Protein AF-A0A6I9YYD3-F1 (afdb_monomer_lite)

Structure (mmCIF, N/CA/C/O backbone):
data_AF-A0A6I9YYD3-F1
#
_entry.id   AF-A0A6I9YYD3-F1
#
loop_
_atom_site.group_PDB
_atom_site.id
_atom_site.type_symbol
_atom_site.label_atom_id
_atom_site.label_alt_id
_atom_site.label_comp_id
_atom_site.label_asym_id
_atom_site.label_entity_id
_atom_site.label_seq_id
_atom_site.pdbx_PDB_ins_code
_atom_site.Cartn_x
_atom_site.Cartn_y
_atom_site.Cartn_z
_atom_site.occupancy
_atom_site.B_iso_or_equiv
_atom_site.auth_seq_id
_atom_site.auth_comp_id
_atom_site.auth_asym_id
_atom_site.auth_atom_id
_atom_site.pdbx_PDB_model_num
ATOM 1 N N . MET A 1 1 ? -13.415 8.910 20.259 1.00 59.47 1 MET A N 1
ATOM 2 C CA . MET A 1 1 ? -12.773 9.717 21.325 1.00 59.47 1 MET A CA 1
ATOM 3 C C . MET A 1 1 ? -12.796 11.227 21.055 1.00 59.47 1 MET A C 1
ATOM 5 O O . MET A 1 1 ? -13.000 11.958 22.009 1.00 59.47 1 MET A O 1
ATOM 9 N N . ILE A 1 2 ? -12.686 11.717 19.811 1.00 61.44 2 ILE A N 1
ATOM 10 C CA . ILE A 1 2 ? -12.607 13.170 19.517 1.00 61.44 2 ILE A CA 1
ATOM 11 C C . ILE A 1 2 ? -13.953 13.929 19.550 1.00 61.44 2 ILE A C 1
ATOM 13 O O . ILE A 1 2 ? -14.023 15.035 20.075 1.00 61.44 2 ILE A O 1
ATOM 17 N N . SER A 1 3 ? -15.053 13.318 19.089 1.00 47.19 3 SER A N 1
ATOM 18 C CA . SER A 1 3 ? -16.373 13.980 19.008 1.00 47.19 3 SER A CA 1
ATOM 19 C C . SER A 1 3 ? -16.982 14.363 20.366 1.00 47.19 3 SER A C 1
ATOM 21 O O . SER A 1 3 ? -17.920 15.150 20.408 1.00 47.19 3 SER A O 1
ATOM 23 N N . ARG A 1 4 ? -16.471 13.808 21.475 1.00 65.25 4 ARG A N 1
ATOM 24 C CA . ARG A 1 4 ? -16.937 14.118 22.838 1.00 65.25 4 ARG A CA 1
ATOM 25 C C . ARG A 1 4 ? -16.224 15.312 23.478 1.00 65.25 4 ARG A C 1
ATOM 27 O O . ARG A 1 4 ? -16.710 15.792 24.491 1.00 65.25 4 ARG A O 1
ATOM 34 N N . ALA A 1 5 ? -15.090 15.753 22.929 1.00 73.25 5 ALA A N 1
ATOM 35 C CA . ALA A 1 5 ? -14.263 16.811 23.516 1.00 73.25 5 ALA A CA 1
ATOM 36 C C . ALA A 1 5 ? -14.413 18.173 22.813 1.00 73.25 5 ALA A C 1
ATOM 38 O O . ALA A 1 5 ? -14.144 19.194 23.429 1.00 73.25 5 ALA A O 1
ATOM 39 N N . LEU A 1 6 ? -14.838 18.192 21.543 1.00 70.00 6 LEU A N 1
ATOM 40 C CA . LEU A 1 6 ? -14.816 19.390 20.687 1.00 70.00 6 LEU A CA 1
ATOM 41 C C . LEU A 1 6 ? -16.212 19.892 20.270 1.00 70.00 6 LEU A C 1
ATOM 43 O O . LEU A 1 6 ? -16.314 20.857 19.526 1.00 70.00 6 LEU A O 1
ATOM 47 N N . GLY A 1 7 ? -17.284 19.252 20.746 1.00 78.56 7 GLY A N 1
ATOM 48 C CA . GLY A 1 7 ? -18.654 19.548 20.318 1.00 78.56 7 GLY A CA 1
ATOM 49 C C . GLY A 1 7 ? -19.032 18.862 18.992 1.00 78.56 7 GLY A C 1
ATOM 50 O O . GLY A 1 7 ? -18.156 18.467 18.214 1.00 78.56 7 GLY A O 1
ATOM 51 N N . PRO A 1 8 ? -20.338 18.657 18.735 1.00 76.75 8 PRO A N 1
ATOM 52 C CA . PRO A 1 8 ? -20.828 17.965 17.541 1.00 76.75 8 PRO A CA 1
ATOM 53 C C . PRO A 1 8 ? -20.467 18.698 16.239 1.00 76.75 8 PRO A C 1
ATOM 55 O O . PRO A 1 8 ? -20.262 18.039 15.219 1.00 76.75 8 PRO A O 1
ATOM 58 N N . GLU A 1 9 ? -20.319 20.029 16.274 1.00 85.38 9 GLU A N 1
ATOM 59 C CA . GLU A 1 9 ? -19.969 20.827 15.091 1.00 85.38 9 GLU A CA 1
ATOM 60 C C . GLU A 1 9 ? -18.526 20.595 14.614 1.00 85.38 9 GLU A C 1
ATOM 62 O O . GLU A 1 9 ? -18.290 20.321 13.435 1.00 85.38 9 GLU A O 1
ATOM 67 N N . PHE A 1 10 ? -17.553 20.614 15.526 1.00 77.50 10 PHE A N 1
ATOM 68 C CA . PHE A 1 10 ? -16.152 20.382 15.181 1.00 77.50 10 PHE A CA 1
ATOM 69 C C . PHE A 1 10 ? -15.860 18.890 15.009 1.00 77.50 10 PHE A C 1
ATOM 71 O O . PHE A 1 10 ? -15.126 18.508 14.099 1.00 77.50 10 PHE A O 1
ATOM 78 N N . GLY A 1 11 ? -16.478 18.025 15.818 1.00 84.31 11 GLY A N 1
ATOM 79 C CA . GLY A 1 11 ? -16.325 16.574 15.699 1.00 84.31 11 GLY A CA 1
ATOM 80 C C . GLY A 1 11 ? -16.823 16.016 14.361 1.00 84.31 11 GLY A C 1
ATOM 81 O O . GLY A 1 11 ? -16.173 15.134 13.797 1.00 84.31 11 GLY A O 1
ATOM 82 N N . GLY A 1 12 ? -17.934 16.546 13.835 1.00 85.62 12 GLY A N 1
ATOM 83 C CA . GLY A 1 12 ? -18.501 16.123 12.551 1.00 85.62 12 GLY A CA 1
ATOM 84 C C . GLY A 1 12 ? -17.641 16.529 11.351 1.00 85.62 12 GLY A C 1
ATOM 85 O O . GLY A 1 12 ? -17.322 15.687 10.511 1.00 85.62 12 GLY A O 1
ATOM 86 N N . SER A 1 13 ? -17.208 17.793 11.302 1.00 88.69 13 SER A N 1
ATOM 87 C CA . SER A 1 13 ? -16.364 18.314 10.213 1.00 88.69 13 SER A CA 1
ATOM 88 C C . SER A 1 13 ? -14.998 17.614 10.153 1.00 88.69 13 SER A C 1
ATOM 90 O O . SER A 1 13 ? -14.591 17.110 9.103 1.00 88.69 13 SER A O 1
ATOM 92 N N . ILE A 1 14 ? -14.328 17.477 11.304 1.00 90.62 14 ILE A N 1
ATOM 93 C CA . ILE A 1 14 ? -13.032 16.786 11.404 1.00 90.62 14 ILE A CA 1
ATOM 94 C C . ILE A 1 14 ? -13.188 15.294 11.066 1.00 90.62 14 ILE A C 1
ATOM 96 O O . ILE A 1 14 ? -12.333 14.716 10.394 1.00 90.62 14 ILE A O 1
ATOM 100 N N . GLY A 1 15 ? -14.296 14.671 11.484 1.00 89.94 15 GLY A N 1
ATOM 101 C CA . GLY A 1 15 ? -14.607 13.277 11.167 1.00 89.94 15 GLY A CA 1
ATOM 102 C C . GLY A 1 15 ? -14.764 13.020 9.666 1.00 89.94 15 GLY A C 1
ATOM 103 O O . GLY A 1 15 ? -14.212 12.043 9.159 1.00 89.94 15 GLY A O 1
ATOM 104 N N . LEU A 1 16 ? -15.451 13.909 8.942 1.00 90.81 16 LEU A N 1
ATOM 105 C CA . LEU A 1 16 ? -15.608 13.803 7.487 1.00 90.81 16 LEU A CA 1
ATOM 106 C C . LEU A 1 16 ? -14.281 13.989 6.747 1.00 90.81 16 LEU A C 1
ATOM 108 O O . LEU A 1 16 ? -13.972 13.198 5.855 1.00 90.81 16 LEU A O 1
ATOM 112 N N . MET A 1 17 ? -13.468 14.975 7.138 1.00 92.75 17 MET A N 1
ATOM 113 C CA . MET A 1 17 ? -12.139 15.163 6.546 1.00 92.75 17 MET A CA 1
ATOM 114 C C . MET A 1 17 ? -11.267 13.915 6.743 1.00 92.75 17 MET A C 1
ATOM 116 O O . MET A 1 17 ? -10.647 13.435 5.793 1.00 92.75 17 MET A O 1
ATOM 120 N N . PHE A 1 18 ? -11.251 13.355 7.956 1.00 90.06 18 PHE A N 1
ATOM 121 C CA . PHE A 1 18 ? -10.483 12.149 8.260 1.00 90.06 18 PHE A CA 1
ATOM 122 C C . PHE A 1 18 ? -10.997 10.924 7.492 1.00 90.06 18 PHE A C 1
ATOM 124 O O . PHE A 1 18 ? -10.202 10.100 7.040 1.00 90.06 18 PHE A O 1
ATOM 131 N N . PHE A 1 19 ? -12.311 10.806 7.294 1.00 92.25 19 PHE A N 1
ATOM 132 C CA . PHE A 1 19 ? -12.882 9.745 6.469 1.00 92.25 19 PHE A CA 1
ATOM 133 C C . PHE A 1 19 ? -12.382 9.829 5.020 1.00 92.25 19 PHE A C 1
ATOM 135 O O . PHE A 1 19 ? -11.815 8.857 4.522 1.00 92.25 19 PHE A O 1
ATOM 142 N N . PHE A 1 20 ? -12.498 10.992 4.370 1.00 94.19 20 PHE A N 1
ATOM 143 C CA . PHE A 1 20 ? -12.005 11.172 2.999 1.00 94.19 20 PHE A CA 1
ATOM 144 C C . PHE A 1 20 ? -10.494 10.961 2.880 1.00 94.19 20 PHE A C 1
ATOM 146 O O . PHE A 1 20 ? -10.041 10.353 1.910 1.00 94.19 20 PHE A O 1
ATOM 153 N N . ALA A 1 21 ? -9.719 11.405 3.873 1.00 94.38 21 ALA A N 1
ATOM 154 C CA . ALA A 1 21 ? -8.279 11.178 3.908 1.00 94.38 21 ALA A CA 1
ATOM 155 C C . ALA A 1 21 ? -7.937 9.678 3.930 1.00 94.38 21 ALA A C 1
ATOM 157 O O . ALA A 1 21 ? -7.097 9.237 3.149 1.00 94.38 21 ALA A O 1
ATOM 158 N N . ASN A 1 22 ? -8.623 8.879 4.756 1.00 92.44 22 ASN A N 1
ATOM 159 C CA . ASN A 1 22 ? -8.406 7.428 4.797 1.00 92.44 22 ASN A CA 1
ATOM 160 C C . ASN A 1 22 ? -8.858 6.729 3.509 1.00 92.44 22 ASN A C 1
ATOM 162 O O . ASN A 1 22 ? -8.175 5.819 3.042 1.00 92.44 22 ASN A O 1
ATOM 166 N N . VAL A 1 23 ? -9.973 7.161 2.908 1.00 92.12 23 VAL A N 1
ATOM 167 C CA . VAL A 1 23 ? -10.448 6.612 1.628 1.00 92.12 23 VAL A CA 1
ATOM 168 C C . VAL A 1 23 ? -9.428 6.885 0.520 1.00 92.12 23 VAL A C 1
ATOM 170 O O . VAL A 1 23 ? -9.008 5.953 -0.165 1.00 92.12 23 VAL A O 1
ATOM 173 N N . CYS A 1 24 ? -8.963 8.130 0.390 1.00 92.62 24 CYS A N 1
ATOM 174 C CA . CYS A 1 24 ? -7.935 8.495 -0.585 1.00 92.62 24 CYS A CA 1
ATOM 175 C C . CYS A 1 24 ? -6.615 7.748 -0.326 1.00 92.62 24 CYS A C 1
ATOM 177 O O . CYS A 1 24 ? -6.034 7.184 -1.250 1.00 92.62 24 CYS A O 1
ATOM 179 N N . GLY A 1 25 ? -6.186 7.647 0.937 1.00 93.31 25 GLY A N 1
ATOM 180 C CA . GLY A 1 25 ? -4.998 6.881 1.322 1.00 93.31 25 GLY A CA 1
ATOM 181 C C . GLY A 1 25 ? -5.087 5.409 0.915 1.00 93.31 25 GLY A C 1
ATOM 182 O O . GLY A 1 25 ? -4.148 4.876 0.327 1.00 93.31 25 GLY A O 1
ATOM 183 N N . SER A 1 26 ? -6.240 4.769 1.136 1.00 90.19 26 SER A N 1
ATOM 184 C CA . SER A 1 26 ? -6.456 3.379 0.714 1.00 90.19 26 SER A CA 1
ATOM 185 C C . SER A 1 26 ? -6.371 3.196 -0.807 1.00 90.19 26 SER A C 1
ATOM 187 O O . SER A 1 26 ? -5.804 2.207 -1.269 1.00 90.19 26 SER A O 1
ATOM 189 N N . ALA A 1 27 ? -6.854 4.170 -1.587 1.00 90.00 27 ALA A N 1
ATOM 190 C CA . ALA A 1 27 ? -6.752 4.147 -3.043 1.00 90.00 27 ALA A CA 1
ATOM 191 C C . ALA A 1 27 ? -5.293 4.265 -3.514 1.00 90.00 27 ALA A C 1
ATOM 193 O O . ALA A 1 27 ? -4.879 3.521 -4.401 1.00 90.00 27 ALA A O 1
ATOM 194 N N . LEU A 1 28 ? -4.498 5.139 -2.884 1.00 92.25 28 LEU A N 1
ATOM 195 C CA . LEU A 1 28 ? -3.075 5.303 -3.203 1.00 92.25 28 LEU A CA 1
ATOM 196 C C . LEU A 1 28 ? -2.255 4.044 -2.889 1.00 92.25 28 LEU A C 1
ATOM 198 O O . LEU A 1 28 ? -1.381 3.686 -3.674 1.00 92.25 28 LEU A O 1
ATOM 202 N N . TYR A 1 29 ? -2.552 3.338 -1.792 1.00 91.56 29 TYR A N 1
ATOM 203 C CA . TYR A 1 29 ? -1.875 2.073 -1.477 1.00 91.56 29 TYR A CA 1
ATOM 204 C C . TYR A 1 29 ? -2.133 0.991 -2.529 1.00 91.56 29 TYR A C 1
ATOM 206 O O . TYR A 1 29 ? -1.214 0.271 -2.910 1.00 91.56 29 TYR A O 1
ATOM 214 N N . ILE A 1 30 ? -3.371 0.890 -3.017 1.00 90.94 30 ILE A N 1
ATOM 215 C CA . ILE A 1 30 ? -3.733 -0.070 -4.066 1.00 90.94 30 ILE A CA 1
ATOM 216 C C . ILE A 1 30 ? -3.082 0.318 -5.394 1.00 90.94 30 ILE A C 1
ATOM 218 O O . ILE A 1 30 ? -2.545 -0.549 -6.077 1.00 90.94 30 ILE A O 1
ATOM 222 N N . LEU A 1 31 ? -3.090 1.608 -5.741 1.00 89.88 31 LEU A N 1
ATOM 223 C CA . LEU A 1 31 ? -2.475 2.096 -6.973 1.00 89.88 31 LEU A CA 1
ATOM 224 C C . LEU A 1 31 ? -0.966 1.818 -6.996 1.00 89.88 31 LEU A C 1
ATOM 226 O O . LEU A 1 31 ? -0.474 1.273 -7.978 1.00 89.88 31 LEU A O 1
ATOM 230 N N . GLY A 1 32 ? -0.260 2.105 -5.898 1.00 89.94 32 GLY A N 1
ATOM 231 C CA . GLY A 1 32 ? 1.168 1.801 -5.781 1.00 89.94 32 GLY A CA 1
ATOM 232 C C . GLY A 1 32 ? 1.468 0.300 -5.838 1.00 89.94 32 GLY A C 1
ATOM 233 O O . GLY A 1 32 ? 2.476 -0.099 -6.414 1.00 89.94 32 GLY A O 1
ATOM 234 N N . LEU A 1 33 ? 0.580 -0.550 -5.301 1.00 87.38 33 LEU A N 1
ATOM 235 C CA . LEU A 1 33 ? 0.728 -2.002 -5.433 1.00 87.38 33 LEU A CA 1
ATOM 236 C C . LEU A 1 33 ? 0.574 -2.454 -6.889 1.00 87.38 33 LEU A C 1
ATOM 238 O O . LEU A 1 33 ? 1.362 -3.271 -7.353 1.00 87.38 33 LEU A O 1
ATOM 242 N N . VAL A 1 34 ? -0.427 -1.939 -7.608 1.00 87.25 34 VAL A N 1
ATOM 243 C CA . VAL A 1 34 ? -0.634 -2.275 -9.025 1.00 87.25 34 VAL A CA 1
ATOM 244 C C . VAL A 1 34 ? 0.539 -1.807 -9.870 1.00 87.25 34 VAL A C 1
ATOM 246 O O . VAL A 1 34 ? 0.997 -2.567 -10.714 1.00 87.25 34 VAL A O 1
ATOM 249 N N . GLU A 1 35 ? 1.057 -0.606 -9.623 1.00 85.25 35 GLU A N 1
ATOM 250 C CA . GLU A 1 35 ? 2.228 -0.091 -10.331 1.00 85.25 35 GLU A CA 1
ATOM 251 C C . GLU A 1 35 ? 3.451 -0.991 -10.122 1.00 85.25 35 GLU A C 1
ATOM 253 O O . GLU A 1 35 ? 4.046 -1.421 -11.104 1.00 85.25 35 GLU A O 1
ATOM 258 N N . ALA A 1 36 ? 3.766 -1.361 -8.876 1.00 84.88 36 ALA A N 1
ATOM 259 C CA . ALA A 1 36 ? 4.874 -2.271 -8.581 1.00 84.88 36 ALA A CA 1
ATOM 260 C C . ALA A 1 36 ? 4.684 -3.655 -9.229 1.00 84.88 36 ALA A C 1
ATOM 262 O O . ALA A 1 36 ? 5.617 -4.207 -9.801 1.00 84.88 36 ALA A O 1
ATOM 263 N N . VAL A 1 37 ? 3.463 -4.203 -9.202 1.00 82.75 37 VAL A N 1
ATOM 264 C CA . VAL A 1 37 ? 3.148 -5.491 -9.845 1.00 82.75 37 VAL A CA 1
ATOM 265 C C . VAL A 1 37 ? 3.287 -5.402 -11.367 1.00 82.75 37 VAL A C 1
ATOM 267 O O . VAL A 1 37 ? 3.818 -6.317 -11.991 1.00 82.75 37 VAL A O 1
ATOM 270 N N . VAL A 1 38 ? 2.818 -4.323 -11.990 1.00 80.56 38 VAL A N 1
ATOM 271 C CA . VAL A 1 38 ? 2.947 -4.126 -13.440 1.00 80.56 38 VAL A CA 1
ATOM 272 C C . VAL A 1 38 ? 4.397 -3.840 -13.833 1.00 80.56 38 VAL A C 1
ATOM 274 O O . VAL A 1 38 ? 4.783 -4.197 -14.940 1.00 80.56 38 VAL A O 1
ATOM 277 N N . ASP A 1 39 ? 5.209 -3.245 -12.962 1.00 76.06 39 ASP A N 1
ATOM 278 C CA . ASP A 1 39 ? 6.642 -3.049 -13.203 1.00 76.06 39 ASP A CA 1
ATOM 279 C C . ASP A 1 39 ? 7.424 -4.370 -13.102 1.00 76.06 39 ASP A C 1
ATOM 281 O O . ASP A 1 39 ? 8.190 -4.699 -14.006 1.00 76.06 39 ASP A O 1
ATOM 285 N N . ASP A 1 40 ? 7.151 -5.186 -12.077 1.00 73.06 40 ASP A N 1
ATOM 286 C CA . ASP A 1 40 ? 7.815 -6.482 -11.869 1.00 73.06 40 ASP A CA 1
ATOM 287 C C . ASP A 1 40 ? 7.400 -7.550 -12.903 1.00 73.06 40 ASP A C 1
ATOM 289 O O . ASP A 1 40 ? 8.223 -8.363 -13.332 1.00 73.06 40 ASP A O 1
ATOM 293 N N . PHE A 1 41 ? 6.120 -7.583 -13.301 1.00 67.25 41 PHE A N 1
ATOM 294 C CA . PHE A 1 41 ? 5.558 -8.600 -14.209 1.00 67.25 41 PHE A CA 1
ATOM 295 C C . PHE A 1 41 ? 5.272 -8.083 -15.631 1.00 67.25 41 PHE A C 1
ATOM 297 O O . PHE A 1 41 ? 4.836 -8.847 -16.503 1.00 67.25 41 PHE A O 1
ATOM 304 N N . GLY A 1 42 ? 5.472 -6.791 -15.885 1.00 59.66 42 GLY A N 1
ATOM 305 C CA . GLY A 1 42 ? 5.260 -6.171 -17.189 1.00 59.66 42 GLY A CA 1
ATOM 306 C C . GLY A 1 42 ? 6.361 -6.510 -18.187 1.00 59.66 42 GLY A C 1
ATOM 307 O O . GLY A 1 42 ? 7.506 -6.777 -17.839 1.00 59.66 42 GLY A O 1
ATOM 308 N N . SER A 1 43 ? 6.011 -6.499 -19.473 1.00 51.41 43 SER A N 1
ATOM 309 C CA . SER A 1 43 ? 6.968 -6.743 -20.556 1.00 51.41 43 SER A CA 1
ATOM 310 C C . SER A 1 43 ? 8.158 -5.777 -20.482 1.00 51.41 43 SER A C 1
ATOM 312 O O . SER A 1 43 ? 7.925 -4.564 -20.507 1.00 51.41 43 SER A O 1
ATOM 314 N N . PRO A 1 44 ? 9.415 -6.263 -20.508 1.00 53.75 44 PRO A N 1
ATOM 315 C CA . PRO A 1 44 ? 10.557 -5.380 -20.665 1.00 53.75 44 PRO A CA 1
ATOM 316 C C . PRO A 1 44 ? 10.464 -4.694 -22.031 1.00 53.75 44 PRO A C 1
ATOM 318 O O . PRO A 1 44 ? 10.302 -5.349 -23.066 1.00 53.75 44 PRO A O 1
ATOM 321 N N . ALA A 1 45 ? 10.570 -3.368 -22.039 1.00 49.00 45 ALA A N 1
ATOM 322 C CA . ALA A 1 45 ? 11.019 -2.666 -23.226 1.00 49.00 45 ALA A CA 1
ATOM 323 C C . ALA A 1 45 ? 12.499 -3.035 -23.410 1.00 49.00 45 ALA A C 1
ATOM 325 O O . ALA A 1 45 ? 13.336 -2.660 -22.600 1.00 49.00 45 ALA A O 1
ATOM 326 N N . GLU A 1 46 ? 12.769 -3.853 -24.425 1.00 50.50 46 GLU A N 1
ATOM 327 C CA . GLU A 1 46 ? 14.084 -4.093 -25.028 1.00 50.50 46 GLU A CA 1
ATOM 328 C C . GLU A 1 46 ? 15.248 -4.427 -24.063 1.00 50.50 46 GLU A C 1
ATOM 330 O O . GLU A 1 46 ? 15.999 -3.569 -23.612 1.00 50.50 46 GLU A O 1
ATOM 335 N N . GLY A 1 47 ? 15.499 -5.730 -23.867 1.00 50.84 47 GLY A N 1
ATOM 336 C CA . GLY A 1 47 ? 16.884 -6.212 -23.747 1.00 50.84 47 GLY A CA 1
ATOM 337 C C . GLY A 1 47 ? 17.422 -6.626 -22.375 1.00 50.84 47 GLY A C 1
ATOM 338 O O . GLY A 1 47 ? 18.634 -6.791 -22.261 1.00 50.84 47 GLY A O 1
ATOM 339 N N . THR A 1 48 ? 16.593 -6.882 -21.360 1.00 48.59 48 THR A N 1
ATOM 340 C CA . THR A 1 48 ? 17.072 -7.530 -20.120 1.00 48.59 48 THR A CA 1
ATOM 341 C C . THR A 1 48 ? 16.379 -8.877 -19.926 1.00 48.59 48 THR A C 1
ATOM 343 O O . THR A 1 48 ? 15.168 -8.985 -20.090 1.00 48.59 48 THR A O 1
ATOM 346 N N . ILE A 1 49 ? 17.172 -9.920 -19.662 1.00 50.94 49 ILE A N 1
ATOM 347 C CA . ILE A 1 49 ? 16.773 -11.335 -19.620 1.00 50.94 49 ILE A CA 1
ATOM 348 C C . ILE A 1 49 ? 15.662 -11.543 -18.579 1.00 50.94 49 ILE A C 1
ATOM 350 O O . ILE A 1 49 ? 15.932 -11.671 -17.388 1.00 50.94 49 ILE A O 1
ATOM 354 N N . GLY A 1 50 ? 14.413 -11.578 -19.042 1.00 47.00 50 GLY A N 1
ATOM 355 C CA . GLY A 1 50 ? 13.246 -11.928 -18.241 1.00 47.00 50 GLY A CA 1
ATOM 356 C C . GLY A 1 50 ? 13.028 -13.437 -18.251 1.00 47.00 50 GLY A C 1
ATOM 357 O O . GLY A 1 50 ? 12.568 -14.006 -19.242 1.00 47.00 50 GLY A O 1
ATOM 358 N N . THR A 1 51 ? 13.359 -14.108 -17.152 1.00 50.66 51 THR A N 1
ATOM 359 C CA . THR A 1 51 ? 12.873 -15.464 -16.886 1.00 50.66 51 THR A CA 1
ATOM 360 C C . THR A 1 51 ? 11.441 -15.409 -16.360 1.00 50.66 51 THR A C 1
ATOM 362 O O . THR A 1 51 ? 11.194 -14.815 -15.319 1.00 50.66 51 THR A O 1
ATOM 365 N N . ALA A 1 52 ? 10.563 -16.130 -17.064 1.00 46.25 52 ALA A N 1
ATOM 366 C CA . ALA A 1 52 ? 9.183 -16.493 -16.738 1.00 46.25 52 ALA A CA 1
ATOM 367 C C . ALA A 1 52 ? 8.092 -15.411 -16.921 1.00 46.25 52 ALA A C 1
ATOM 369 O O . ALA A 1 52 ? 7.880 -14.526 -16.105 1.00 46.25 52 ALA A O 1
ATOM 370 N N . THR A 1 53 ? 7.318 -15.630 -17.992 1.00 45.03 53 THR A N 1
ATOM 371 C CA . THR A 1 53 ? 5.924 -15.206 -18.209 1.00 45.03 53 THR A CA 1
ATOM 372 C C . THR A 1 53 ? 5.672 -13.709 -18.403 1.00 45.03 53 THR A C 1
ATOM 374 O O . THR A 1 53 ? 5.044 -13.041 -17.593 1.00 45.03 53 THR A O 1
ATOM 377 N N . GLN A 1 54 ? 6.074 -13.214 -19.572 1.00 50.94 54 GLN A N 1
ATOM 378 C CA . GLN A 1 54 ? 5.583 -11.973 -20.171 1.00 50.94 54 GLN A CA 1
ATOM 379 C C . GLN A 1 54 ? 4.128 -12.180 -20.638 1.00 50.94 54 GLN A C 1
ATOM 381 O O . GLN A 1 54 ? 3.898 -12.685 -21.736 1.00 50.94 54 GLN A O 1
ATOM 386 N N . VAL A 1 55 ? 3.143 -11.874 -19.784 1.00 54.44 55 VAL A N 1
ATOM 387 C CA . VAL A 1 55 ? 1.712 -12.130 -20.080 1.00 54.44 55 VAL A CA 1
ATOM 388 C C . VAL A 1 55 ? 0.761 -10.956 -19.841 1.00 54.44 55 VAL A C 1
ATOM 390 O O . VAL A 1 55 ? -0.388 -11.054 -20.265 1.00 54.44 55 VAL A O 1
ATOM 393 N N . LEU A 1 56 ? 1.188 -9.836 -19.241 1.00 55.91 56 LEU A N 1
ATOM 394 C CA . LEU A 1 56 ? 0.279 -8.704 -19.020 1.00 55.91 56 LEU A CA 1
ATOM 395 C C . LEU A 1 56 ? 0.452 -7.603 -20.086 1.00 55.91 56 LEU A C 1
ATOM 397 O O . LEU A 1 56 ? 1.514 -6.980 -20.155 1.00 55.91 56 LEU A O 1
ATOM 401 N N . PRO A 1 57 ? -0.576 -7.334 -20.920 1.00 58.28 57 PRO A N 1
ATOM 402 C CA . PRO A 1 57 ? -0.578 -6.183 -21.813 1.00 58.28 57 PRO A CA 1
ATOM 403 C C . PRO A 1 57 ? -0.614 -4.894 -20.988 1.00 58.28 57 PRO A C 1
ATOM 405 O O . PRO A 1 57 ? -1.497 -4.697 -20.154 1.00 58.28 57 PRO A O 1
ATOM 408 N N . ARG A 1 58 ? 0.352 -4.006 -21.235 1.00 59.03 58 ARG A N 1
ATOM 409 C CA . ARG A 1 58 ? 0.438 -2.703 -20.572 1.00 59.03 58 ARG A CA 1
ATOM 410 C C . ARG A 1 58 ? -0.548 -1.733 -21.221 1.00 59.03 58 ARG A C 1
ATOM 412 O O . ARG A 1 58 ? -0.516 -1.532 -22.434 1.00 59.03 58 ARG A O 1
ATOM 419 N N . GLY A 1 59 ? -1.414 -1.122 -20.421 1.00 68.94 59 GLY A N 1
ATOM 420 C CA . GLY A 1 59 ? -2.339 -0.091 -20.883 1.00 68.94 59 GLY A CA 1
ATOM 421 C C . GLY A 1 59 ? -3.103 0.538 -19.726 1.00 68.94 59 GLY A C 1
ATOM 422 O O . GLY A 1 59 ? -3.508 -0.162 -18.807 1.00 68.94 59 GLY A O 1
ATOM 423 N N . TYR A 1 60 ? -3.362 1.846 -19.806 1.00 74.31 60 TYR A N 1
ATOM 424 C CA . TYR A 1 60 ? -4.038 2.615 -18.749 1.00 74.31 60 TYR A CA 1
ATOM 425 C C . TYR A 1 60 ? -5.366 1.984 -18.293 1.00 74.31 60 TYR A C 1
ATOM 427 O O . TYR A 1 60 ? -5.660 1.903 -17.106 1.00 74.31 60 TYR A O 1
ATOM 435 N N . TRP A 1 61 ? -6.152 1.473 -19.244 1.00 79.06 61 TRP A N 1
ATOM 436 C CA . TRP A 1 61 ? -7.413 0.788 -18.959 1.00 79.06 61 TRP A CA 1
ATOM 437 C C . TRP A 1 61 ? -7.230 -0.544 -18.225 1.00 79.06 61 TRP A C 1
ATOM 439 O O . TRP A 1 61 ? -8.072 -0.899 -17.404 1.00 79.06 61 TRP A O 1
ATOM 449 N N . PHE A 1 62 ? -6.142 -1.266 -18.499 1.00 78.12 62 PHE A N 1
ATOM 450 C CA . PHE A 1 62 ? -5.828 -2.521 -17.821 1.00 78.12 62 PHE A CA 1
ATOM 451 C C . PHE A 1 62 ? -5.314 -2.265 -16.404 1.00 78.12 62 PHE A C 1
ATOM 453 O O . PHE A 1 62 ? -5.801 -2.908 -15.480 1.00 78.12 62 PHE A O 1
ATOM 460 N N . ASP A 1 63 ? -4.452 -1.265 -16.204 1.00 80.88 63 ASP A N 1
ATOM 461 C CA . ASP A 1 63 ? -3.970 -0.873 -14.870 1.00 80.88 63 ASP A CA 1
ATOM 462 C C . ASP A 1 63 ? -5.135 -0.448 -13.958 1.00 80.88 63 ASP A C 1
ATOM 464 O O . ASP A 1 63 ? -5.238 -0.891 -12.810 1.00 80.88 63 ASP A O 1
ATOM 468 N N . LEU A 1 64 ? -6.087 0.330 -14.491 1.00 83.06 64 LEU A N 1
ATOM 469 C CA . LEU A 1 64 ? -7.320 0.679 -13.776 1.00 83.06 64 LEU A CA 1
ATOM 470 C C . LEU A 1 64 ? -8.194 -0.546 -13.463 1.00 83.06 64 LEU A C 1
ATOM 472 O O . LEU A 1 64 ? -8.780 -0.634 -12.378 1.00 83.06 64 LEU A O 1
ATOM 476 N N . LEU A 1 65 ? -8.296 -1.503 -14.387 1.00 85.44 65 LEU A N 1
ATOM 477 C CA . LEU A 1 65 ? -9.059 -2.733 -14.173 1.00 85.44 65 LEU A CA 1
ATOM 478 C C . LEU A 1 65 ? -8.422 -3.593 -13.072 1.00 85.44 65 LEU A C 1
ATOM 480 O O . LEU A 1 65 ? -9.127 -4.073 -12.186 1.00 85.44 65 LEU A O 1
ATOM 484 N N . TYR A 1 66 ? -7.095 -3.727 -13.055 1.00 85.81 66 TYR A N 1
ATOM 485 C CA . TYR A 1 66 ? -6.394 -4.442 -11.988 1.00 85.81 66 TYR A CA 1
ATOM 486 C C . TYR A 1 66 ? -6.591 -3.762 -10.628 1.00 85.81 66 TYR A C 1
ATOM 488 O O . TY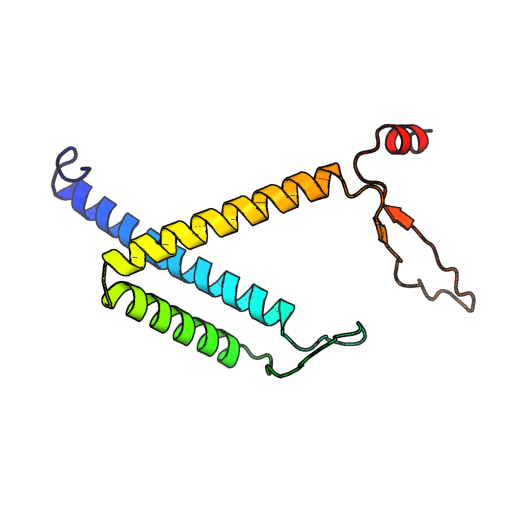R A 1 66 ? -6.928 -4.437 -9.652 1.00 85.81 66 TYR A O 1
ATOM 496 N N . ALA A 1 67 ? -6.483 -2.432 -10.566 1.00 87.44 67 ALA A N 1
ATOM 497 C CA . ALA A 1 67 ? -6.714 -1.674 -9.336 1.00 87.44 67 ALA A CA 1
ATOM 498 C C . ALA A 1 67 ? -8.143 -1.842 -8.795 1.00 87.44 67 ALA A C 1
ATOM 500 O O . ALA A 1 67 ? -8.333 -2.061 -7.597 1.00 87.44 67 ALA A O 1
ATOM 501 N N . THR A 1 68 ? -9.157 -1.788 -9.663 1.00 89.38 68 THR A N 1
ATOM 502 C CA . THR A 1 68 ? -10.566 -1.944 -9.256 1.00 89.38 68 THR A CA 1
ATOM 503 C C . THR A 1 68 ? -10.886 -3.354 -8.764 1.00 89.38 68 THR A C 1
ATOM 505 O O . THR A 1 68 ? -11.554 -3.496 -7.737 1.00 89.38 68 THR A O 1
ATOM 508 N N . VAL A 1 69 ? -10.370 -4.395 -9.425 1.00 91.44 69 VAL A N 1
ATOM 509 C CA . VAL A 1 69 ? -10.525 -5.792 -8.979 1.00 91.44 69 VAL A CA 1
ATOM 510 C C . VAL A 1 69 ? -9.879 -6.006 -7.609 1.00 91.44 69 VAL A C 1
ATOM 512 O O . VAL A 1 69 ? -10.480 -6.620 -6.726 1.00 91.44 69 VAL A O 1
ATOM 515 N N . LEU A 1 70 ? -8.680 -5.461 -7.403 1.00 90.00 70 LEU A N 1
ATOM 516 C CA . LEU A 1 70 ? -7.949 -5.587 -6.146 1.00 90.00 70 LEU A CA 1
ATOM 517 C C . LEU A 1 70 ? -8.656 -4.856 -4.990 1.00 90.00 70 LEU A C 1
ATOM 519 O O . LEU A 1 70 ? -8.760 -5.391 -3.883 1.00 90.00 70 LEU A O 1
ATOM 523 N N . LEU A 1 71 ? -9.210 -3.669 -5.257 1.00 89.75 71 LEU A N 1
ATOM 524 C CA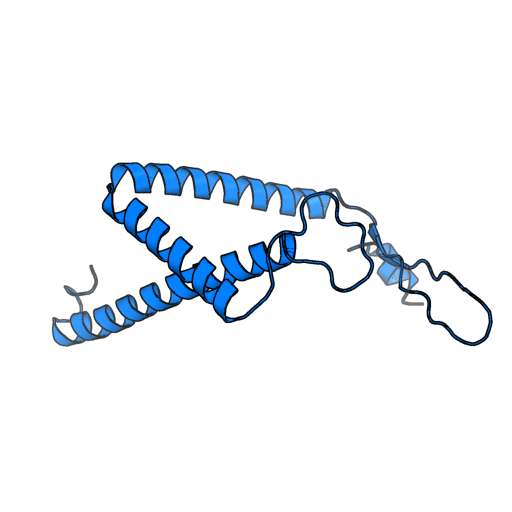 . LEU A 1 71 ? -10.024 -2.917 -4.297 1.00 89.75 71 LEU A CA 1
ATOM 525 C C . LEU A 1 71 ? -11.297 -3.682 -3.933 1.00 89.75 71 LEU A C 1
ATOM 527 O O . LEU A 1 71 ? -11.634 -3.794 -2.754 1.00 89.75 71 LEU A O 1
ATOM 531 N N . PHE A 1 72 ? -11.967 -4.268 -4.923 1.00 91.06 72 PHE A N 1
ATOM 532 C CA . PHE A 1 72 ? -13.150 -5.089 -4.691 1.00 91.06 72 PHE A CA 1
ATOM 533 C C . PHE A 1 72 ? -12.834 -6.326 -3.838 1.00 91.06 72 PHE A C 1
ATOM 535 O O . PHE A 1 72 ? -13.581 -6.646 -2.914 1.00 91.06 72 PHE A O 1
ATOM 542 N N . LEU A 1 73 ? -11.695 -6.982 -4.073 1.00 89.75 73 LEU A N 1
ATOM 543 C CA . LEU A 1 73 ? -11.239 -8.104 -3.249 1.00 89.75 73 LEU A CA 1
ATOM 544 C C . LEU A 1 73 ? -10.956 -7.664 -1.806 1.00 89.75 73 LEU A C 1
ATOM 546 O O . LEU A 1 73 ? -11.406 -8.322 -0.868 1.00 89.75 73 LEU A O 1
ATOM 550 N N . CYS A 1 74 ? -10.276 -6.531 -1.615 1.00 86.50 74 CYS A N 1
ATOM 551 C CA . CYS A 1 74 ? -10.045 -5.952 -0.290 1.00 86.50 74 CYS A CA 1
ATOM 552 C C . CYS A 1 74 ? -11.371 -5.644 0.431 1.00 86.50 74 CYS A C 1
ATOM 554 O O . CYS A 1 74 ? -11.524 -5.958 1.614 1.00 86.50 74 CYS A O 1
ATOM 556 N N . LEU A 1 75 ? -12.366 -5.123 -0.293 1.00 88.88 75 LEU A N 1
ATOM 557 C CA . LEU A 1 75 ? -13.712 -4.880 0.227 1.00 88.88 75 LEU A CA 1
ATOM 558 C C . LEU A 1 75 ? -14.390 -6.183 0.663 1.00 88.88 75 LEU A C 1
ATOM 560 O O . LEU A 1 75 ? -14.943 -6.234 1.761 1.00 88.88 75 LEU A O 1
ATOM 564 N N . LEU A 1 76 ? -14.315 -7.246 -0.143 1.00 89.75 76 LEU A N 1
ATOM 565 C CA . LEU A 1 76 ? -14.875 -8.551 0.219 1.00 89.75 76 LEU A CA 1
ATOM 566 C C . LEU A 1 76 ? -14.216 -9.127 1.475 1.00 89.75 76 LEU A C 1
ATOM 568 O O . LEU A 1 76 ? -14.921 -9.592 2.368 1.00 89.75 76 LEU A O 1
ATOM 572 N N . VAL A 1 77 ? -12.888 -9.050 1.589 1.00 85.81 77 VAL A N 1
ATOM 573 C CA . VAL A 1 77 ? -12.164 -9.502 2.790 1.00 85.81 77 VAL A CA 1
ATOM 574 C C . VAL A 1 77 ? -12.607 -8.713 4.025 1.00 85.81 77 VAL A C 1
ATOM 576 O O . VAL A 1 77 ? -12.835 -9.306 5.081 1.00 85.81 77 VAL A O 1
ATOM 579 N N . CYS A 1 78 ? -12.797 -7.398 3.891 1.00 83.12 78 CYS A N 1
ATOM 580 C CA . CYS A 1 78 ? -13.336 -6.565 4.965 1.00 83.12 78 CYS A CA 1
ATOM 581 C C . CYS A 1 78 ? -14.781 -6.949 5.342 1.00 83.12 78 CYS A C 1
ATOM 583 O O . CYS A 1 78 ? -15.139 -6.873 6.518 1.00 83.12 78 CYS A O 1
ATOM 585 N N . LEU A 1 79 ? -15.601 -7.386 4.377 1.00 85.50 79 LEU A N 1
ATOM 586 C CA . LEU A 1 79 ? -16.998 -7.780 4.597 1.00 85.50 79 LEU A CA 1
ATOM 587 C C . LEU A 1 79 ? -17.139 -9.156 5.271 1.00 85.50 79 LEU A C 1
ATOM 589 O O . LEU A 1 79 ? -18.046 -9.362 6.074 1.00 85.50 79 LEU A O 1
ATOM 593 N N . VAL A 1 80 ? -16.244 -10.096 4.947 1.00 84.81 80 VAL A N 1
ATOM 594 C CA . VAL A 1 80 ? -16.273 -11.493 5.422 1.00 84.81 80 VAL A CA 1
ATOM 595 C C . VAL A 1 80 ? -16.060 -11.605 6.940 1.00 84.81 80 VAL A C 1
ATOM 597 O O . VAL A 1 80 ? -16.545 -12.550 7.562 1.00 84.81 80 VAL A O 1
ATOM 600 N N . GLY A 1 81 ? -15.403 -10.626 7.569 1.00 78.50 81 GLY A N 1
ATOM 601 C CA . GLY A 1 81 ? -15.495 -10.437 9.017 1.00 78.50 81 GLY A CA 1
ATOM 602 C C . GLY A 1 81 ? -14.221 -9.940 9.696 1.00 78.50 81 GLY A C 1
ATOM 603 O O . GLY A 1 81 ? -13.094 -10.259 9.311 1.00 78.50 81 GLY A O 1
ATOM 604 N N . ALA A 1 82 ? -14.417 -9.219 10.804 1.00 75.62 82 ALA A N 1
ATOM 605 C CA . ALA A 1 82 ? -13.346 -8.607 11.594 1.00 75.62 82 ALA A CA 1
ATOM 606 C C . ALA A 1 82 ? -12.315 -9.618 12.137 1.00 75.62 82 ALA A C 1
ATOM 608 O O . ALA A 1 82 ? -11.144 -9.284 12.309 1.00 75.62 82 ALA A O 1
ATOM 609 N N . GLY A 1 83 ? -12.728 -10.868 12.377 1.00 80.19 83 GLY A N 1
ATOM 610 C CA . GLY A 1 83 ? -11.838 -11.919 12.879 1.00 80.19 83 GLY A CA 1
ATOM 611 C C . GLY A 1 83 ? -10.809 -12.399 11.852 1.00 80.19 83 GLY A C 1
ATOM 612 O O . GLY A 1 83 ? -9.666 -12.679 12.213 1.00 80.19 83 GLY A O 1
ATOM 613 N N . ILE A 1 84 ? -11.188 -12.470 10.572 1.00 84.19 84 ILE A N 1
ATOM 614 C CA . ILE A 1 84 ? -10.271 -12.843 9.485 1.00 84.19 84 ILE A CA 1
ATOM 615 C C . ILE A 1 84 ? -9.358 -11.663 9.162 1.00 84.19 84 ILE A C 1
ATOM 617 O O . ILE A 1 84 ? -8.150 -11.853 9.020 1.00 84.19 84 ILE A O 1
ATOM 621 N N . TYR A 1 85 ? -9.909 -10.447 9.162 1.00 82.69 85 TYR A N 1
ATO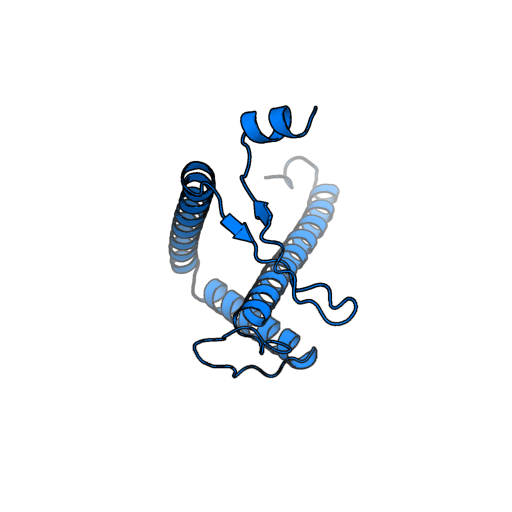M 622 C CA . TYR A 1 85 ? -9.129 -9.226 8.989 1.00 82.69 85 TYR A CA 1
ATOM 623 C C . TYR A 1 85 ? -7.996 -9.116 10.022 1.00 82.69 85 TYR A C 1
ATOM 625 O O . TYR A 1 85 ? -6.840 -8.944 9.644 1.00 82.69 85 TYR A O 1
ATOM 633 N N . ALA A 1 86 ? -8.283 -9.331 11.312 1.00 83.00 86 ALA A N 1
ATOM 634 C CA . ALA A 1 86 ? -7.261 -9.274 12.361 1.00 83.00 86 ALA A CA 1
ATOM 635 C C . ALA A 1 86 ? -6.122 -10.293 12.148 1.00 83.00 86 ALA A C 1
ATOM 637 O O . ALA A 1 86 ? -4.950 -9.978 12.370 1.00 83.00 86 ALA A O 1
ATOM 638 N N . LYS A 1 87 ? -6.448 -11.506 11.678 1.00 87.31 87 LYS A N 1
ATOM 639 C CA . LYS A 1 87 ? -5.444 -12.531 11.343 1.00 87.31 87 LYS A CA 1
ATOM 640 C C . LYS A 1 87 ? -4.604 -12.128 10.126 1.00 87.31 87 LYS A C 1
ATOM 642 O O . LYS A 1 87 ? -3.392 -12.327 10.142 1.00 87.31 87 LYS A O 1
ATOM 647 N N . ALA A 1 88 ? -5.222 -11.532 9.106 1.00 87.25 88 ALA A N 1
ATOM 648 C CA . ALA A 1 88 ? -4.519 -11.028 7.929 1.00 87.25 88 ALA A CA 1
ATOM 649 C C . ALA A 1 88 ? -3.561 -9.878 8.284 1.00 87.25 88 ALA A C 1
ATOM 651 O O . ALA A 1 88 ? -2.406 -9.899 7.866 1.00 87.25 88 ALA A O 1
ATOM 652 N N . THR A 1 89 ? -3.986 -8.920 9.115 1.00 87.25 89 THR A N 1
ATOM 653 C CA . THR A 1 89 ? -3.123 -7.815 9.570 1.00 87.25 89 THR A CA 1
ATOM 654 C C . THR A 1 89 ? -1.900 -8.320 10.332 1.00 87.25 89 THR A C 1
ATOM 656 O O . THR A 1 89 ? -0.800 -7.812 10.123 1.00 87.25 89 THR A O 1
ATOM 659 N N . PHE A 1 90 ? -2.059 -9.347 11.172 1.00 89.06 90 PHE A N 1
ATOM 660 C CA . PHE A 1 90 ? -0.927 -9.958 11.871 1.00 89.06 90 PHE A CA 1
ATOM 661 C C . PHE A 1 90 ? 0.091 -10.576 10.899 1.00 89.06 90 PHE A C 1
ATOM 663 O O . PHE A 1 90 ? 1.298 -10.408 11.070 1.00 89.06 90 PHE A O 1
ATOM 670 N N . LEU A 1 91 ? -0.387 -11.245 9.846 1.00 91.50 91 LEU A N 1
ATOM 671 C CA . LEU A 1 91 ? 0.469 -11.809 8.803 1.00 91.50 91 LEU A CA 1
ATOM 672 C C . LEU A 1 91 ? 1.207 -10.710 8.024 1.00 91.50 91 LEU A C 1
ATOM 674 O O . LEU A 1 91 ? 2.418 -10.811 7.834 1.00 91.50 91 LEU A O 1
ATOM 678 N N . ILE A 1 92 ? 0.511 -9.639 7.628 1.00 90.81 92 ILE A N 1
ATOM 679 C CA . ILE A 1 92 ? 1.118 -8.490 6.933 1.00 90.81 92 ILE A CA 1
ATOM 680 C C . ILE A 1 92 ? 2.206 -7.854 7.806 1.00 90.81 92 ILE A C 1
ATOM 682 O O . ILE A 1 92 ? 3.298 -7.576 7.319 1.00 90.81 92 ILE A O 1
ATOM 686 N N . PHE A 1 93 ? 1.945 -7.681 9.104 1.00 92.00 93 PHE A N 1
ATOM 687 C CA . PHE A 1 93 ? 2.933 -7.156 10.045 1.00 92.00 93 PHE A CA 1
ATOM 688 C C . PHE A 1 93 ? 4.204 -8.016 10.094 1.00 92.00 93 PHE A C 1
ATOM 690 O O . PHE A 1 93 ? 5.314 -7.483 10.053 1.00 92.00 93 PHE A O 1
ATOM 697 N N . LEU A 1 94 ? 4.052 -9.344 10.131 1.00 93.44 94 LEU A N 1
ATOM 698 C CA . LEU A 1 94 ? 5.186 -10.267 10.120 1.00 93.44 94 LEU A CA 1
ATOM 699 C C . LEU A 1 94 ? 5.995 -10.146 8.824 1.00 93.44 94 LEU A C 1
ATOM 701 O O . LEU A 1 94 ? 7.220 -10.054 8.886 1.00 93.44 94 LEU A O 1
ATOM 705 N N . ILE A 1 95 ? 5.329 -10.089 7.666 1.00 94.50 95 ILE A N 1
ATOM 706 C CA . ILE A 1 95 ? 5.999 -9.897 6.371 1.00 94.50 95 ILE A CA 1
ATOM 707 C C . ILE A 1 95 ? 6.785 -8.585 6.362 1.00 94.50 95 ILE A C 1
ATOM 709 O O . ILE A 1 95 ? 7.961 -8.589 6.006 1.00 94.50 95 ILE A O 1
ATOM 713 N N . VAL A 1 96 ? 6.178 -7.478 6.796 1.00 93.56 96 VAL A N 1
ATOM 714 C CA . VAL A 1 96 ? 6.846 -6.168 6.834 1.00 93.56 96 VAL A CA 1
ATOM 715 C C . VAL A 1 96 ? 8.082 -6.201 7.736 1.00 93.56 96 VAL A C 1
ATOM 717 O O . VAL A 1 96 ? 9.120 -5.664 7.355 1.00 93.56 96 VAL A O 1
ATOM 720 N N . MET A 1 97 ? 8.018 -6.878 8.887 1.00 92.94 97 MET A N 1
ATOM 721 C CA . MET A 1 97 ? 9.183 -7.052 9.762 1.00 92.94 97 MET A CA 1
ATOM 722 C C . MET A 1 97 ? 10.299 -7.868 9.110 1.00 92.94 97 MET A C 1
ATOM 724 O O . MET A 1 97 ? 11.468 -7.504 9.232 1.00 92.94 97 MET A O 1
ATOM 728 N N . VAL A 1 98 ? 9.958 -8.942 8.393 1.00 95.00 98 VAL A N 1
ATOM 729 C CA . VAL A 1 98 ? 10.947 -9.741 7.654 1.00 95.00 98 VAL A CA 1
ATOM 730 C C . VAL A 1 98 ? 11.582 -8.911 6.544 1.00 95.00 98 VAL A C 1
ATOM 732 O O . VAL A 1 98 ? 12.806 -8.885 6.450 1.00 95.00 98 VAL A O 1
ATOM 735 N N . VAL A 1 99 ? 10.786 -8.187 5.751 1.00 93.12 99 VAL A N 1
ATOM 736 C CA . VAL A 1 99 ? 11.292 -7.321 4.675 1.00 93.12 99 VAL A CA 1
ATOM 737 C C . VAL A 1 99 ? 12.218 -6.248 5.247 1.00 93.12 99 VAL A C 1
ATOM 739 O O . VAL A 1 99 ? 13.351 -6.115 4.786 1.00 93.12 99 VAL A O 1
ATOM 742 N N . LEU A 1 100 ? 11.802 -5.549 6.307 1.00 90.69 100 LEU A N 1
ATOM 743 C CA . LEU A 1 100 ? 12.635 -4.547 6.974 1.00 90.69 100 LEU A CA 1
ATOM 744 C C . LEU A 1 100 ? 13.943 -5.161 7.491 1.00 90.69 100 LEU A C 1
ATOM 746 O O . LEU A 1 100 ? 15.017 -4.615 7.243 1.00 90.69 100 LEU A O 1
ATOM 750 N N . GLY A 1 101 ? 13.868 -6.331 8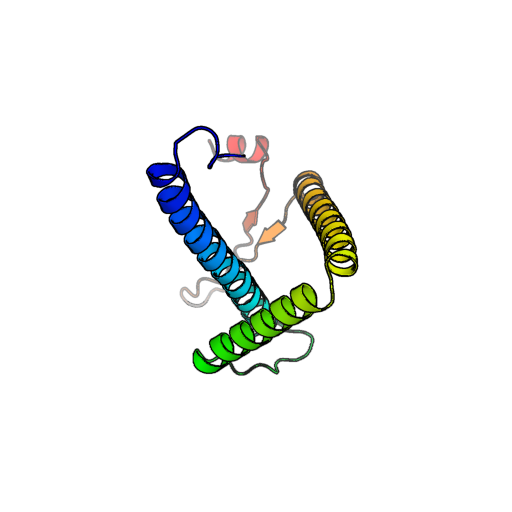.131 1.00 90.06 101 GLY A N 1
ATOM 751 C CA . GLY A 1 101 ? 15.038 -7.081 8.579 1.00 90.06 101 GLY A CA 1
ATOM 752 C C . GLY A 1 101 ? 15.979 -7.428 7.425 1.00 90.06 101 GLY A C 1
ATOM 753 O O . GLY A 1 101 ? 17.173 -7.150 7.508 1.00 90.06 101 GLY A O 1
ATOM 754 N N . THR A 1 102 ? 15.456 -7.963 6.319 1.00 87.88 102 THR A N 1
ATOM 755 C CA . THR A 1 102 ? 16.264 -8.290 5.134 1.00 87.88 102 THR A CA 1
ATOM 756 C C . THR A 1 102 ? 16.900 -7.061 4.499 1.00 87.88 102 THR A C 1
ATOM 758 O O . THR A 1 102 ? 18.052 -7.143 4.089 1.00 87.88 102 THR A O 1
ATOM 761 N N . VAL A 1 103 ? 16.219 -5.912 4.470 1.00 87.25 103 VAL A N 1
ATOM 762 C CA . VAL A 1 103 ? 16.792 -4.655 3.970 1.00 87.25 103 VAL A CA 1
ATOM 763 C C . VAL A 1 103 ? 17.918 -4.177 4.888 1.00 87.25 103 VAL A C 1
ATOM 765 O O . VAL A 1 103 ? 19.011 -3.893 4.401 1.00 87.25 103 VAL A O 1
ATOM 768 N N . CYS A 1 104 ? 17.711 -4.162 6.208 1.00 83.88 104 CYS A N 1
ATOM 769 C CA . CYS A 1 104 ? 18.751 -3.802 7.179 1.00 83.88 104 CYS A CA 1
ATOM 770 C C . CYS A 1 104 ? 19.980 -4.721 7.079 1.00 83.88 104 CYS A C 1
ATOM 772 O O . CYS A 1 104 ? 21.115 -4.246 7.097 1.00 83.88 104 CYS A O 1
ATOM 774 N N . ILE A 1 105 ? 19.756 -6.028 6.927 1.00 82.62 105 ILE A N 1
ATOM 775 C CA . ILE A 1 105 ? 20.818 -7.020 6.739 1.00 82.62 105 ILE A CA 1
ATOM 776 C C . ILE A 1 105 ? 21.511 -6.818 5.387 1.00 82.62 105 ILE A C 1
ATOM 778 O O . ILE A 1 105 ? 22.736 -6.860 5.323 1.00 82.62 105 ILE A O 1
ATOM 782 N N . SER A 1 106 ? 20.760 -6.554 4.317 1.00 78.75 106 SER A N 1
ATOM 783 C CA . SER A 1 106 ? 21.304 -6.286 2.982 1.00 78.75 106 SER A CA 1
ATOM 784 C C . SER A 1 106 ? 22.233 -5.072 2.998 1.00 78.75 106 SER A C 1
ATOM 786 O O . SER A 1 106 ? 23.340 -5.153 2.479 1.00 78.75 106 SER A O 1
ATOM 788 N N . PHE A 1 107 ? 21.876 -3.991 3.698 1.00 69.44 107 PHE A N 1
ATOM 789 C CA . PHE A 1 107 ? 22.775 -2.844 3.883 1.00 69.44 107 PHE A CA 1
ATOM 790 C C . PHE A 1 107 ? 24.054 -3.178 4.663 1.00 69.44 107 PHE A C 1
ATOM 792 O O . PHE A 1 107 ? 25.086 -2.553 4.429 1.00 69.44 107 PHE A O 1
ATOM 799 N N . PHE A 1 108 ? 24.005 -4.149 5.578 1.00 65.38 108 PHE A N 1
ATOM 800 C CA . PHE A 1 108 ? 25.158 -4.539 6.391 1.00 65.38 108 PHE A CA 1
ATOM 801 C C . PHE A 1 108 ? 26.051 -5.592 5.707 1.00 65.38 108 PHE A C 1
ATOM 803 O O . PHE A 1 108 ? 27.253 -5.639 5.963 1.00 65.38 108 PHE A O 1
ATOM 810 N N . ILE A 1 109 ? 25.476 -6.432 4.837 1.00 60.59 109 ILE A N 1
ATOM 811 C CA . ILE A 1 109 ? 26.149 -7.579 4.203 1.00 60.59 109 ILE A CA 1
ATOM 812 C C . ILE A 1 109 ? 26.538 -7.306 2.744 1.00 60.59 109 ILE A C 1
ATOM 814 O O . ILE A 1 109 ? 27.568 -7.808 2.291 1.00 60.59 109 ILE A O 1
ATOM 818 N N . VAL A 1 110 ? 25.764 -6.518 1.988 1.00 54.41 110 VAL A N 1
ATOM 819 C CA . VAL A 1 110 ? 26.058 -6.225 0.575 1.00 54.41 110 VAL A CA 1
ATOM 820 C C . VAL A 1 110 ? 27.182 -5.189 0.482 1.00 54.41 110 VAL A C 1
ATOM 822 O O . VAL A 1 110 ? 26.978 -3.993 0.283 1.00 54.41 110 VAL A O 1
ATOM 825 N N . GLY A 1 111 ? 28.413 -5.679 0.614 1.00 58.75 111 GLY A N 1
ATOM 826 C CA . GLY A 1 111 ? 29.622 -5.004 0.168 1.00 58.75 111 GLY A CA 1
ATOM 827 C C . GLY A 1 111 ? 29.826 -5.195 -1.337 1.00 58.75 111 GLY A C 1
ATOM 828 O O . GLY A 1 111 ? 29.905 -6.320 -1.812 1.00 58.75 111 GLY A O 1
ATOM 829 N N . VAL A 1 112 ? 29.966 -4.071 -2.051 1.00 51.50 112 VAL A N 1
ATOM 830 C CA . VAL A 1 112 ? 30.373 -3.928 -3.465 1.00 51.50 112 VAL A CA 1
ATOM 831 C C . VAL A 1 112 ? 29.456 -4.631 -4.475 1.00 51.50 112 VAL A C 1
ATOM 833 O O . VAL A 1 112 ? 29.638 -5.797 -4.816 1.00 51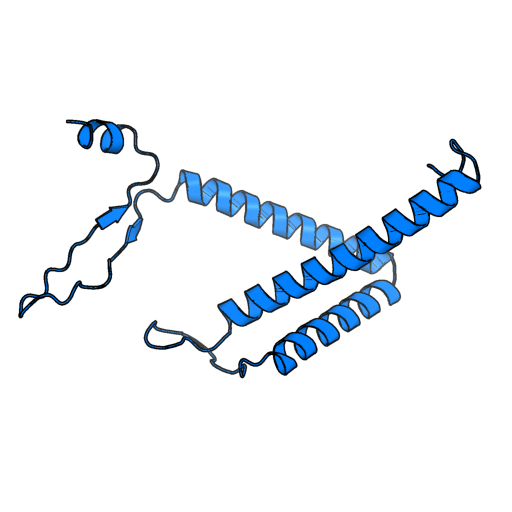.50 112 VAL A O 1
ATOM 836 N N . ARG A 1 113 ? 28.518 -3.871 -5.055 1.00 47.72 113 ARG A N 1
ATOM 837 C CA . ARG A 1 113 ? 27.818 -4.266 -6.283 1.00 47.72 113 ARG A CA 1
ATOM 838 C C . ARG A 1 113 ? 28.521 -3.583 -7.455 1.00 47.72 113 ARG A C 1
ATOM 840 O O . ARG A 1 113 ? 28.492 -2.365 -7.573 1.00 47.72 113 ARG A O 1
ATOM 847 N N . VAL A 1 114 ? 29.182 -4.360 -8.308 1.00 48.34 114 VAL A N 1
ATOM 848 C CA . VAL A 1 114 ? 29.709 -3.851 -9.582 1.00 48.34 114 VAL A CA 1
ATOM 849 C C . VAL A 1 114 ? 28.528 -3.562 -10.507 1.00 48.34 114 VAL A C 1
ATOM 851 O O . VAL A 1 114 ? 27.719 -4.447 -10.784 1.00 48.34 114 VAL A O 1
ATOM 854 N N . VAL A 1 115 ? 28.385 -2.306 -10.925 1.00 50.78 115 VAL A N 1
ATOM 855 C CA . VAL A 1 115 ? 27.360 -1.882 -11.882 1.00 50.78 115 VAL A CA 1
ATOM 856 C C . VAL A 1 115 ? 28.062 -1.774 -13.229 1.00 50.78 115 VAL A C 1
ATOM 858 O O . VAL A 1 115 ? 28.940 -0.935 -13.411 1.00 50.78 115 VAL A O 1
ATOM 861 N N . GLY A 1 116 ? 27.717 -2.656 -14.168 1.00 50.91 116 GLY A N 1
ATOM 862 C CA . GLY A 1 116 ? 28.161 -2.509 -15.552 1.00 50.91 116 GLY A CA 1
ATOM 863 C C . GLY A 1 116 ? 27.434 -1.321 -16.174 1.00 50.91 116 GLY A C 1
ATOM 864 O O . GLY A 1 116 ? 26.214 -1.373 -16.320 1.00 50.91 116 GLY A O 1
ATOM 865 N N . LEU A 1 117 ? 28.153 -0.244 -16.499 1.00 51.66 117 LEU A N 1
ATOM 866 C CA . LEU A 1 117 ? 27.569 0.865 -17.248 1.00 51.66 117 LEU A CA 1
ATOM 867 C C . LEU A 1 117 ? 27.311 0.439 -18.703 1.00 51.66 117 LEU A C 1
ATOM 869 O O . LEU A 1 117 ? 28.095 -0.333 -19.263 1.00 51.66 117 LEU A O 1
ATOM 873 N N . PRO A 1 118 ? 26.242 0.946 -19.342 1.00 51.59 118 PRO A N 1
ATOM 874 C CA . PRO A 1 118 ? 26.043 0.763 -20.772 1.00 51.59 118 PRO A CA 1
ATOM 875 C C . PRO A 1 118 ? 27.196 1.416 -21.550 1.00 51.59 118 PRO A C 1
ATOM 877 O O . PRO A 1 118 ? 27.606 2.538 -21.257 1.00 51.59 118 PRO A O 1
ATOM 880 N N . ALA A 1 119 ? 27.727 0.694 -22.538 1.00 52.72 119 ALA A N 1
ATOM 881 C CA . ALA A 1 119 ? 28.842 1.142 -23.367 1.00 52.72 119 ALA A CA 1
ATOM 882 C C . ALA A 1 119 ? 28.513 2.467 -24.083 1.00 52.72 119 ALA A C 1
ATOM 884 O O . ALA A 1 119 ? 27.586 2.526 -24.893 1.00 52.72 119 ALA A O 1
ATOM 885 N N . ILE A 1 120 ? 29.300 3.516 -23.823 1.00 52.12 120 ILE A N 1
ATOM 886 C CA . ILE A 1 120 ? 29.275 4.750 -24.615 1.00 52.12 120 ILE A CA 1
ATOM 887 C C . ILE A 1 120 ? 29.901 4.416 -25.974 1.00 52.12 120 ILE A C 1
ATOM 889 O O . ILE A 1 120 ? 31.077 4.067 -26.065 1.00 52.12 120 ILE A O 1
ATOM 893 N N . ARG A 1 121 ? 29.091 4.448 -27.037 1.00 47.34 121 ARG A N 1
ATOM 894 C CA . ARG A 1 121 ? 29.514 4.116 -28.403 1.00 47.34 121 ARG A CA 1
ATOM 895 C C . ARG A 1 121 ? 30.118 5.351 -29.080 1.00 47.34 121 ARG A C 1
ATOM 897 O O . ARG A 1 121 ? 29.498 5.917 -29.974 1.00 47.34 121 ARG A O 1
ATOM 904 N N . ASP A 1 122 ? 31.332 5.726 -28.686 1.00 49.78 122 ASP A N 1
ATOM 905 C CA . ASP A 1 122 ? 32.159 6.673 -29.442 1.00 49.78 122 ASP A CA 1
ATOM 906 C C . ASP A 1 122 ? 33.140 5.913 -30.349 1.00 49.78 122 ASP A C 1
ATOM 908 O O . ASP A 1 122 ? 34.022 5.189 -29.894 1.00 49.78 122 ASP A O 1
ATOM 912 N N . GLY A 1 123 ? 32.940 6.046 -31.664 1.00 54.50 123 GLY A N 1
ATOM 913 C CA . GLY A 1 123 ? 33.931 5.782 -32.716 1.00 54.50 123 GLY A CA 1
ATOM 914 C C . GLY A 1 123 ? 34.846 4.556 -32.555 1.00 54.50 123 GLY A C 1
ATOM 915 O O . GLY A 1 123 ? 36.033 4.694 -32.282 1.00 54.50 123 GLY A O 1
ATOM 916 N N . ASN A 1 124 ? 34.327 3.361 -32.858 1.00 53.84 124 ASN A N 1
ATOM 917 C CA . ASN A 1 124 ? 35.096 2.136 -33.160 1.00 53.84 124 ASN A CA 1
ATOM 918 C C . ASN A 1 124 ? 35.959 1.516 -32.030 1.00 53.84 124 ASN A C 1
ATOM 920 O O . ASN A 1 124 ? 36.819 0.681 -32.315 1.00 53.84 124 ASN A O 1
ATOM 924 N N . ARG A 1 125 ? 35.732 1.849 -30.751 1.00 49.62 125 ARG A N 1
ATOM 925 C CA . ARG A 1 125 ? 36.320 1.113 -29.609 1.00 49.62 125 ARG A CA 1
ATOM 926 C C . ARG A 1 125 ? 35.260 0.851 -28.539 1.00 49.62 125 ARG A C 1
ATOM 928 O O . ARG A 1 125 ? 34.614 1.773 -28.060 1.00 49.62 125 ARG A O 1
ATOM 935 N N . THR A 1 126 ? 35.064 -0.413 -28.167 1.00 46.53 126 THR A N 1
ATOM 936 C CA . THR A 1 126 ? 34.208 -0.803 -27.038 1.00 46.53 126 THR A CA 1
ATOM 937 C C . THR A 1 126 ? 35.043 -0.808 -25.761 1.00 46.53 126 THR A C 1
ATOM 939 O O . THR A 1 126 ? 35.601 -1.841 -25.392 1.00 46.53 126 THR A O 1
ATOM 942 N N . GLU A 1 127 ? 35.168 0.338 -25.097 1.00 48.47 127 GLU A N 1
ATOM 943 C CA . GLU A 1 127 ? 35.753 0.384 -23.755 1.00 48.47 127 GLU A CA 1
ATOM 944 C C . GLU A 1 127 ? 34.649 0.096 -22.728 1.00 48.47 127 GLU A C 1
ATOM 946 O O . GLU A 1 127 ? 33.782 0.923 -22.449 1.00 48.47 127 GLU A O 1
ATOM 951 N N . LEU A 1 128 ? 34.647 -1.132 -22.203 1.00 49.47 128 LEU A N 1
ATOM 952 C CA . LEU A 1 128 ? 33.847 -1.521 -21.043 1.00 49.47 128 LEU A CA 1
ATOM 953 C C . LEU A 1 128 ? 34.414 -0.812 -19.808 1.00 49.47 128 LEU A C 1
ATOM 955 O O . LEU A 1 128 ? 35.367 -1.283 -19.190 1.00 49.47 128 LEU A O 1
ATOM 959 N N . SER A 1 129 ? 33.843 0.339 -19.454 1.00 46.59 129 SER A N 1
ATOM 960 C CA . SER A 1 129 ? 34.147 1.001 -18.187 1.00 46.59 129 SER A CA 1
ATOM 961 C C . SER A 1 129 ? 33.359 0.319 -17.065 1.00 46.59 129 SER A C 1
ATOM 963 O O . SER A 1 129 ? 32.171 0.571 -16.859 1.00 46.59 129 SER A O 1
ATOM 965 N N . ASN A 1 130 ? 34.013 -0.607 -16.363 1.00 49.69 130 ASN A N 1
ATOM 966 C CA . ASN A 1 130 ? 33.475 -1.202 -15.144 1.00 49.69 130 ASN A CA 1
ATOM 967 C C . ASN A 1 130 ? 33.571 -0.174 -14.009 1.00 49.69 130 ASN A C 1
ATOM 969 O O . ASN A 1 130 ? 34.663 0.052 -13.489 1.00 49.69 130 ASN A O 1
ATOM 973 N N . ALA A 1 131 ? 32.448 0.404 -13.571 1.00 54.44 131 ALA A N 1
ATOM 974 C CA . ALA A 1 131 ? 32.426 1.153 -12.317 1.00 54.44 131 ALA A CA 1
ATOM 975 C C . ALA A 1 131 ? 32.085 0.224 -11.148 1.00 54.44 131 ALA A C 1
ATOM 977 O O . ALA A 1 131 ? 31.021 -0.398 -11.065 1.00 54.44 131 ALA A O 1
ATOM 978 N N . SER A 1 132 ? 33.014 0.139 -10.206 1.00 54.22 132 SER A N 1
ATOM 979 C CA . SER A 1 132 ? 32.818 -0.516 -8.923 1.00 54.22 132 SER A CA 1
ATOM 980 C C . SER A 1 132 ? 32.074 0.429 -7.977 1.00 54.22 132 SER A C 1
ATOM 982 O O . SER A 1 132 ? 32.664 1.314 -7.363 1.00 54.22 132 SER A O 1
ATOM 984 N N . PHE A 1 133 ? 30.761 0.231 -7.813 1.00 50.34 133 PHE A N 1
ATOM 985 C CA . PHE A 1 133 ? 30.007 0.922 -6.769 1.00 50.34 133 PHE A CA 1
ATOM 986 C C . PHE A 1 133 ? 30.291 0.244 -5.422 1.00 50.34 133 PHE A C 1
ATOM 988 O O . PHE A 1 133 ? 29.653 -0.729 -5.006 1.00 50.34 133 PHE A O 1
ATOM 995 N N . THR A 1 134 ? 31.325 0.730 -4.743 1.00 53.06 134 THR A N 1
ATOM 996 C CA . THR A 1 134 ? 31.549 0.431 -3.329 1.00 53.06 134 THR A CA 1
ATOM 997 C C . THR A 1 134 ? 30.647 1.381 -2.548 1.00 53.06 134 THR A C 1
ATOM 999 O O . THR A 1 134 ? 30.752 2.574 -2.789 1.00 53.06 134 THR A O 1
ATOM 1002 N N . GLY A 1 135 ? 29.754 0.881 -1.686 1.00 62.62 135 GLY A N 1
ATOM 1003 C CA . GLY A 1 135 ? 28.795 1.700 -0.923 1.00 62.62 135 GLY A CA 1
ATOM 1004 C C . GLY A 1 135 ? 29.449 2.708 0.041 1.00 62.62 135 GLY A C 1
ATOM 1005 O O . GLY A 1 135 ? 30.380 3.421 -0.309 1.00 62.62 135 GLY A O 1
ATOM 1006 N N . PHE A 1 136 ? 29.001 2.786 1.297 1.00 53.56 136 PHE A N 1
ATOM 1007 C CA . PHE A 1 136 ? 29.622 3.683 2.286 1.00 53.56 136 PHE A CA 1
ATOM 1008 C C . PHE A 1 136 ? 30.989 3.155 2.761 1.00 53.56 136 PHE A C 1
ATOM 1010 O O . PHE A 1 136 ? 31.127 2.622 3.860 1.00 53.56 136 PHE A O 1
ATOM 1017 N N . LYS A 1 137 ? 32.022 3.299 1.927 1.00 58.72 137 LYS A N 1
ATOM 1018 C CA . LYS A 1 137 ? 33.423 3.11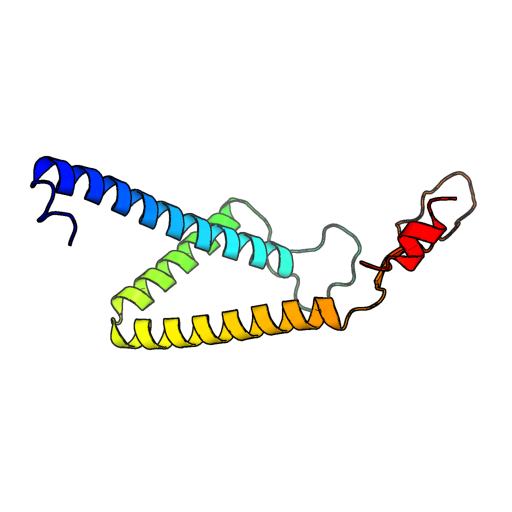8 2.317 1.00 58.72 137 LYS A CA 1
ATOM 1019 C C . LYS A 1 137 ? 34.096 4.482 2.413 1.00 58.72 137 LYS A C 1
ATOM 1021 O O . LYS A 1 137 ? 34.386 5.116 1.403 1.00 58.72 137 LYS A O 1
ATOM 1026 N N . LEU A 1 138 ? 34.395 4.894 3.646 1.00 58.91 138 LEU A N 1
ATOM 1027 C CA . LEU A 1 138 ? 35.162 6.110 3.939 1.00 58.91 138 LEU A CA 1
ATOM 1028 C C . LEU A 1 138 ? 36.536 6.098 3.242 1.00 58.91 138 LEU A C 1
ATOM 1030 O O . LEU A 1 138 ? 37.020 7.139 2.818 1.00 58.91 138 LEU A O 1
ATOM 1034 N N . SER A 1 139 ? 37.127 4.909 3.066 1.00 60.38 139 SER A N 1
ATOM 1035 C CA . SER A 1 139 ? 38.385 4.720 2.337 1.00 60.38 139 SER A CA 1
ATOM 1036 C C . SER A 1 139 ? 38.277 5.126 0.865 1.00 60.38 139 SER A C 1
ATOM 1038 O O . SER A 1 139 ? 39.174 5.776 0.354 1.00 60.38 139 SER A O 1
ATOM 1040 N N . THR A 1 140 ? 37.159 4.812 0.200 1.00 60.41 140 THR A N 1
ATOM 1041 C CA . THR A 1 140 ? 36.937 5.179 -1.208 1.00 60.41 140 THR A CA 1
ATOM 1042 C C . THR A 1 140 ? 36.655 6.678 -1.361 1.00 60.41 140 THR A C 1
ATOM 1044 O O . THR A 1 140 ? 37.032 7.270 -2.367 1.00 60.41 140 THR A O 1
ATOM 1047 N N . LEU A 1 141 ? 36.015 7.305 -0.364 1.00 62.34 141 LEU A N 1
ATOM 1048 C CA . LEU A 1 141 ? 35.769 8.752 -0.344 1.00 62.34 141 LEU A CA 1
ATOM 1049 C C . LEU A 1 141 ? 37.065 9.549 -0.135 1.00 62.34 141 LEU A C 1
ATOM 1051 O O . LEU A 1 141 ? 37.244 10.577 -0.776 1.00 62.34 141 LEU A O 1
ATOM 1055 N N . LEU A 1 142 ? 37.973 9.063 0.718 1.00 65.94 142 LEU A N 1
ATOM 1056 C CA . LEU A 1 142 ? 39.290 9.675 0.917 1.00 65.94 142 LEU A CA 1
ATOM 1057 C C . LEU A 1 142 ? 40.222 9.476 -0.287 1.00 65.94 142 LEU A C 1
ATOM 1059 O O . LEU A 1 142 ? 40.890 10.430 -0.666 1.00 65.94 142 LEU A O 1
ATOM 1063 N N . ASP A 1 143 ? 40.213 8.302 -0.929 1.00 65.44 143 ASP A N 1
ATOM 1064 C CA . ASP A 1 143 ? 41.012 8.047 -2.143 1.00 65.44 143 ASP A CA 1
ATOM 1065 C C . ASP A 1 143 ? 40.557 8.875 -3.363 1.00 65.44 143 ASP A C 1
ATOM 1067 O O . ASP A 1 143 ? 41.347 9.089 -4.274 1.00 65.44 143 ASP A O 1
ATOM 1071 N N . ASN A 1 144 ? 39.305 9.354 -3.402 1.00 61.47 144 ASN A N 1
ATOM 1072 C CA . ASN A 1 144 ? 38.810 10.252 -4.461 1.00 61.47 144 ASN A CA 1
ATOM 1073 C C . ASN A 1 144 ? 39.011 11.747 -4.150 1.00 61.47 144 ASN A C 1
ATOM 1075 O O . ASN A 1 144 ? 38.726 12.586 -5.002 1.00 61.47 144 ASN A O 1
ATOM 1079 N N . LEU A 1 145 ? 39.444 12.099 -2.935 1.00 64.31 145 LEU A N 1
ATOM 1080 C CA . LEU A 1 145 ? 39.604 13.491 -2.497 1.00 64.31 145 LEU A CA 1
ATOM 1081 C C . LEU A 1 145 ? 41.025 14.040 -2.745 1.00 64.31 145 LEU A C 1
ATOM 1083 O O . LEU A 1 145 ? 41.331 15.139 -2.281 1.00 64.31 145 LEU A O 1
ATOM 1087 N N . HIS A 1 146 ? 41.888 13.300 -3.448 1.00 47.03 146 HIS A N 1
ATOM 1088 C CA . HIS A 1 146 ? 43.249 13.722 -3.789 1.00 47.03 146 HIS A CA 1
ATOM 1089 C C . HIS A 1 146 ? 43.488 13.720 -5.300 1.00 47.03 146 HIS A C 1
ATOM 1091 O O . HIS A 1 146 ? 43.117 12.721 -5.954 1.00 47.03 146 HIS A O 1
#

Secondary structure (DSSP, 8-state):
--TTTSHHHHHHHHHHHHHHHHHHHHHHHHHHHHHHHHHHHBPPSSSS---S---B---HHHHHHHHHHHHHHHHHHHHH-HHHHHHHHHHHHHHHHHHHHHHHHHHHH---EEEEPPP---TT-----EEEE--S-HHHHHHT--

InterPro domains:
  IPR004841 Amino acid permease/SLC12A domain [PF00324] (1-116)
  IPR004842 SLC12A transporter family [PTHR11827] (1-145)

Foldseek 3Di:
DPCVPPDVVVCVVVVVVVVVVVVVVVLVVLLVVLVVVCVLQADDPDDDDDDDDNDDDDDPVVSVVSSVVVVVVVVVQVVVDPVSVVVVVVVVVVVVVVVVVVVVVCVVPDAKDWDFDDFDDDDDDGDRDTDTPGDPDPVVVVVVVD

pLDDT: mean 72.86, std 16.93, range [45.03, 95.0]

Sequence (146 aa):
MISRALGPEFGGSIGLMFFFANVCGSALYILGLVEAVVDDFGSPAEGTIGTATQVLPRGYWFDLLYATVLLFLCLLVCLVGAGIYAKATFLIFLIVMVVLGTVCISFFIVGVRVVGLPAIRDGNRTELSNASFTGFKLSTLLDNLH

Radius of gyration: 24.27 Å; chains: 1; bounding box: 64×37×57 Å

Organism: NCBI:txid35019